Protein AF-A0A7J4FCT1-F1 (afdb_monomer_lite)

Sequence (104 aa):
MIPRTLRGIRVVSFDIDGTLVDPSFVDSFWFDRIPRLLARRTGLSLDRAKARVLEEYDDVGDGDLRWYLPDYWLARLKLNVTARELLRGIRVRVYPEVREVLQD

Secondary structure (DSSP, 8-state):
---GGGTT-------SBTTTB-THHHHIIIIIIHHHHHHHHHT--HHHHHHHHHHHHHHH-TTSGGGG-HHHHHHHTT--S-HHHHHTTPPP-B-TTHHHHHH-

Foldseek 3Di:
DPPPPCPPPDDDDFDPDPTFWDPQLVCCLQQNLLLVLLCVVPVHDSVVSNVVSVVVLVVCDPVHPLSVPPVSSCVVSVSPDDSVVSSPPRDIGGDPCNVVVVVD

Radius of gyration: 17.85 Å; chains: 1; bounding box: 42×29×48 Å

Structure (mmCIF, N/CA/C/O backbone):
data_AF-A0A7J4FCT1-F1
#
_entry.id   AF-A0A7J4FCT1-F1
#
loop_
_atom_site.group_PDB
_atom_site.id
_atom_site.type_symbol
_atom_site.label_atom_id
_atom_site.la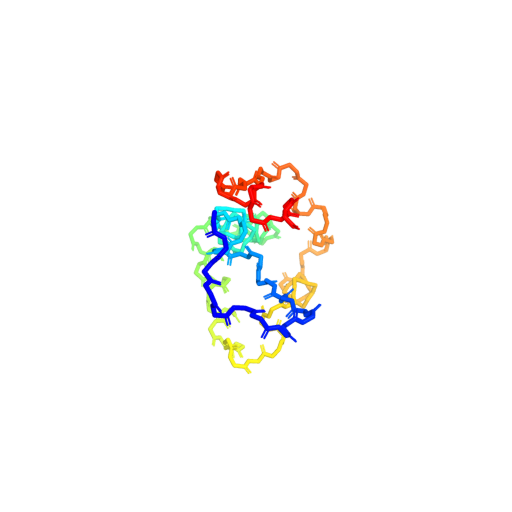bel_alt_id
_atom_site.label_comp_id
_atom_site.label_asym_id
_atom_site.label_entity_id
_atom_site.label_seq_id
_atom_site.pdbx_PDB_ins_code
_atom_site.Cartn_x
_atom_site.Cartn_y
_atom_site.Cartn_z
_atom_site.occupancy
_atom_site.B_iso_or_equiv
_atom_site.auth_seq_id
_atom_site.auth_comp_id
_atom_site.auth_asym_id
_atom_site.auth_atom_id
_atom_site.pdbx_PDB_model_num
ATOM 1 N N . MET A 1 1 ? 24.380 4.462 -23.995 1.00 47.38 1 MET A N 1
ATOM 2 C CA . MET A 1 1 ? 25.047 3.377 -24.763 1.00 47.38 1 MET A CA 1
ATOM 3 C C . MET A 1 1 ? 24.440 2.066 -24.293 1.00 47.38 1 MET A C 1
ATOM 5 O O . MET A 1 1 ? 24.772 1.632 -23.200 1.00 47.38 1 MET A O 1
ATOM 9 N N . ILE A 1 2 ? 23.512 1.482 -25.056 1.00 51.75 2 ILE A N 1
ATOM 10 C CA . ILE A 1 2 ? 22.848 0.233 -24.658 1.00 51.75 2 ILE A CA 1
ATOM 11 C C . ILE A 1 2 ? 23.910 -0.883 -24.595 1.00 51.75 2 ILE A C 1
ATOM 13 O O . ILE A 1 2 ? 24.645 -1.063 -25.576 1.00 51.75 2 ILE A O 1
ATOM 17 N N . PRO A 1 3 ? 24.047 -1.612 -23.473 1.00 53.44 3 PRO A N 1
ATOM 18 C CA . PRO A 1 3 ? 25.000 -2.709 -23.363 1.00 53.44 3 PRO A CA 1
ATOM 19 C C . PRO A 1 3 ? 24.811 -3.719 -24.503 1.00 53.44 3 PRO A C 1
ATOM 21 O O . PRO A 1 3 ? 23.688 -4.020 -24.909 1.00 53.44 3 PRO A O 1
ATOM 24 N N . ARG A 1 4 ? 25.913 -4.284 -25.019 1.00 57.34 4 ARG A N 1
ATOM 25 C CA . ARG A 1 4 ? 25.926 -5.254 -26.141 1.00 57.34 4 ARG A CA 1
ATOM 26 C C . ARG A 1 4 ? 25.034 -6.499 -25.933 1.00 57.34 4 ARG A C 1
ATOM 28 O O . ARG A 1 4 ? 24.851 -7.261 -26.879 1.00 57.34 4 ARG A O 1
ATOM 35 N N . THR A 1 5 ? 24.486 -6.696 -24.739 1.00 64.50 5 THR A N 1
ATOM 36 C CA . THR A 1 5 ? 23.752 -7.869 -24.251 1.00 64.50 5 THR A CA 1
ATOM 37 C C . THR A 1 5 ? 22.256 -7.921 -24.587 1.00 64.50 5 THR A C 1
ATOM 39 O O . THR A 1 5 ? 21.659 -8.967 -24.367 1.00 64.50 5 THR A O 1
ATOM 42 N N . LEU A 1 6 ? 21.638 -6.878 -25.162 1.00 69.31 6 LEU A N 1
ATOM 43 C CA . LEU A 1 6 ? 20.193 -6.886 -25.492 1.00 69.31 6 LEU A CA 1
ATOM 44 C C . LEU A 1 6 ? 19.866 -7.208 -26.967 1.00 69.31 6 LEU A C 1
ATOM 46 O O . LEU A 1 6 ? 18.716 -7.086 -27.393 1.00 69.31 6 LEU A O 1
ATOM 50 N N . ARG A 1 7 ? 20.847 -7.619 -27.786 1.00 75.38 7 ARG A N 1
ATOM 51 C CA . ARG A 1 7 ? 20.585 -7.941 -29.203 1.00 75.38 7 ARG A CA 1
ATOM 52 C C . ARG A 1 7 ? 19.577 -9.090 -29.323 1.00 75.38 7 ARG A C 1
ATOM 54 O O . ARG A 1 7 ? 19.837 -10.191 -28.856 1.00 75.38 7 ARG A O 1
ATOM 61 N N . GLY A 1 8 ? 18.462 -8.833 -30.008 1.00 86.12 8 GLY A N 1
ATOM 62 C CA . GLY A 1 8 ? 17.403 -9.817 -30.267 1.00 86.12 8 GLY A CA 1
ATOM 63 C C . GLY A 1 8 ? 16.262 -9.827 -29.244 1.00 86.12 8 GLY A C 1
ATOM 64 O O . GLY A 1 8 ? 15.279 -10.536 -29.455 1.00 86.12 8 GLY A O 1
ATOM 65 N N . ILE A 1 9 ? 16.342 -9.026 -28.176 1.00 88.50 9 ILE A N 1
ATOM 66 C CA . ILE A 1 9 ? 15.245 -8.867 -27.216 1.00 88.50 9 ILE A CA 1
ATOM 67 C C . ILE A 1 9 ? 14.175 -7.957 -27.821 1.00 88.50 9 ILE A C 1
ATOM 69 O O . ILE A 1 9 ? 14.476 -6.871 -28.308 1.00 88.50 9 ILE A O 1
ATOM 73 N N . ARG A 1 10 ? 12.919 -8.417 -27.803 1.00 91.12 10 ARG A N 1
ATOM 74 C CA . ARG A 1 10 ? 11.765 -7.659 -28.321 1.00 91.12 10 ARG A CA 1
ATOM 75 C C . ARG A 1 10 ? 10.865 -7.080 -27.239 1.00 91.12 10 ARG A C 1
ATOM 77 O O . ARG A 1 10 ? 10.057 -6.213 -27.539 1.00 91.12 10 ARG A O 1
ATOM 84 N N . VAL A 1 11 ? 10.953 -7.608 -26.021 1.00 91.56 11 VAL A N 1
ATOM 85 C CA . VAL A 1 11 ? 10.091 -7.218 -24.907 1.00 91.56 11 VAL A CA 1
ATOM 86 C C . VAL A 1 11 ? 10.941 -7.120 -23.656 1.00 91.56 11 VAL A C 1
ATOM 88 O O . VAL A 1 11 ? 11.680 -8.048 -23.330 1.00 91.56 11 VAL A O 1
ATOM 91 N N . VAL A 1 12 ? 10.791 -6.002 -22.958 1.00 90.88 12 VAL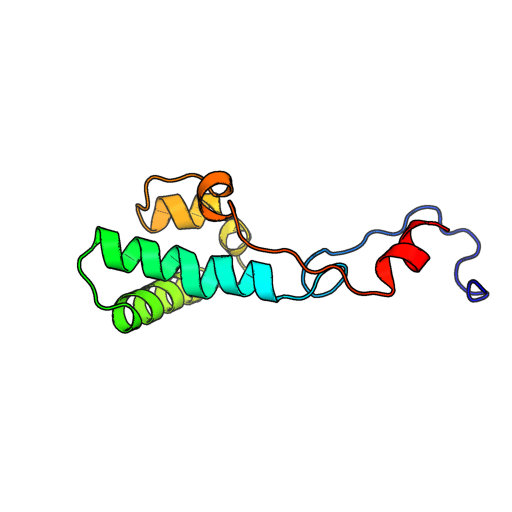 A N 1
ATOM 92 C CA . VAL A 1 12 ? 11.268 -5.803 -21.595 1.00 90.88 12 VAL A CA 1
ATOM 93 C C . VAL A 1 12 ? 10.035 -5.500 -20.752 1.00 90.88 12 VAL A C 1
ATOM 95 O O . VAL A 1 12 ? 9.226 -4.654 -21.127 1.00 90.88 12 VAL A O 1
ATOM 98 N N . SER A 1 13 ? 9.861 -6.231 -19.653 1.00 94.38 13 SER A N 1
ATOM 99 C CA . SER A 1 13 ? 8.786 -6.003 -18.686 1.00 94.38 13 SER A CA 1
ATOM 100 C C . SER A 1 13 ? 9.398 -5.447 -17.412 1.00 94.38 13 SER A C 1
ATOM 102 O O . SER A 1 13 ? 10.394 -5.986 -16.934 1.00 94.38 13 SER A O 1
ATOM 104 N N . PHE A 1 14 ? 8.790 -4.400 -16.866 1.00 94.81 14 PHE A N 1
ATOM 105 C CA . PHE A 1 14 ? 9.218 -3.776 -15.620 1.00 94.81 14 PHE A CA 1
ATOM 106 C C . PHE A 1 14 ? 8.171 -4.015 -14.543 1.00 94.81 14 PHE A C 1
ATOM 108 O O . PHE A 1 14 ? 6.971 -3.901 -14.802 1.00 94.81 14 PHE A O 1
ATOM 115 N N . ASP A 1 15 ? 8.6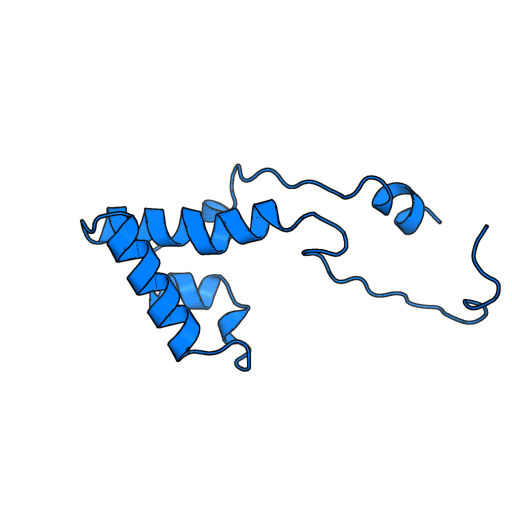43 -4.319 -13.341 1.00 94.94 15 ASP A N 1
ATOM 116 C CA . ASP A 1 15 ? 7.850 -4.089 -12.142 1.00 94.94 15 ASP A CA 1
ATOM 117 C C . ASP A 1 15 ? 7.713 -2.573 -11.890 1.00 94.94 15 ASP A C 1
ATOM 119 O O . ASP A 1 15 ? 8.423 -1.769 -12.496 1.00 94.94 15 ASP A O 1
ATOM 123 N N . ILE A 1 16 ? 6.779 -2.160 -11.037 1.00 93.88 16 ILE A N 1
ATOM 124 C CA . ILE A 1 16 ? 6.504 -0.750 -10.742 1.00 93.88 16 ILE A CA 1
ATOM 125 C C . ILE A 1 16 ? 7.177 -0.340 -9.434 1.00 93.88 16 ILE A C 1
ATOM 127 O O . ILE A 1 16 ? 8.058 0.523 -9.446 1.00 93.88 16 ILE A O 1
ATOM 131 N N . ASP A 1 17 ? 6.741 -0.922 -8.318 1.00 93.00 17 ASP A N 1
ATOM 132 C CA . ASP A 1 17 ? 7.161 -0.513 -6.979 1.00 93.00 17 ASP A CA 1
ATOM 133 C C . ASP A 1 17 ? 8.602 -0.944 -6.697 1.00 93.00 17 ASP A C 1
ATOM 135 O O . ASP A 1 17 ? 8.998 -2.061 -7.011 1.00 93.00 17 ASP A O 1
ATOM 139 N N . GLY A 1 18 ? 9.431 -0.027 -6.200 1.00 93.38 18 GLY A N 1
ATOM 140 C CA . GLY A 1 18 ? 10.861 -0.282 -6.009 1.00 93.38 18 GLY A CA 1
ATOM 141 C C . GLY A 1 18 ? 11.656 -0.464 -7.311 1.00 93.38 18 GLY A C 1
ATOM 142 O O . GLY A 1 18 ? 12.859 -0.708 -7.248 1.00 93.38 18 GLY A O 1
ATOM 143 N N . THR A 1 19 ? 11.018 -0.312 -8.480 1.00 95.81 19 THR A N 1
ATOM 144 C CA . THR A 1 19 ? 11.647 -0.459 -9.804 1.00 95.81 19 THR A CA 1
ATOM 145 C C . THR A 1 19 ? 11.536 0.820 -10.635 1.00 95.81 19 THR A C 1
ATOM 147 O O . THR A 1 19 ? 12.548 1.431 -10.966 1.00 95.81 19 THR A O 1
ATOM 150 N N . LEU A 1 20 ? 10.319 1.260 -10.970 1.00 96.44 20 LEU A N 1
ATOM 151 C CA . LEU A 1 20 ? 10.073 2.513 -11.703 1.00 96.44 20 LEU A CA 1
ATOM 152 C C . LEU A 1 20 ? 9.776 3.684 -10.763 1.00 96.44 20 LEU A C 1
ATOM 154 O O . LEU A 1 20 ? 9.960 4.854 -11.107 1.00 96.44 20 LEU A O 1
ATOM 158 N N . VAL A 1 21 ? 9.276 3.386 -9.573 1.00 96.25 21 VAL A N 1
ATOM 159 C CA . VAL A 1 21 ? 8.907 4.384 -8.576 1.00 96.25 21 VAL A CA 1
ATOM 160 C C . VAL A 1 21 ? 9.437 3.960 -7.219 1.00 96.25 21 VAL A C 1
ATOM 162 O O . VAL A 1 21 ? 9.574 2.769 -6.946 1.00 96.25 21 VAL A O 1
ATOM 165 N N . ASP A 1 22 ? 9.740 4.936 -6.369 1.00 96.06 22 ASP A N 1
ATOM 166 C CA . ASP A 1 22 ? 10.143 4.637 -4.997 1.00 96.06 22 ASP A CA 1
ATOM 167 C C . ASP A 1 22 ? 8.962 4.059 -4.183 1.00 96.06 22 ASP A C 1
ATOM 169 O O . ASP A 1 22 ? 7.798 4.324 -4.517 1.00 96.06 22 ASP A O 1
ATOM 173 N N . PRO A 1 23 ? 9.229 3.292 -3.107 1.00 94.94 23 PRO A N 1
ATOM 174 C CA . PRO A 1 23 ? 8.186 2.552 -2.393 1.00 94.94 23 PRO A CA 1
ATOM 175 C C . PRO A 1 23 ? 7.255 3.437 -1.553 1.00 94.94 23 PRO A C 1
ATOM 177 O O . PRO A 1 23 ? 6.278 2.960 -0.977 1.00 94.94 23 PRO A O 1
ATOM 180 N N . SER A 1 24 ? 7.499 4.753 -1.476 1.00 94.50 24 SER A N 1
ATOM 181 C CA . SER A 1 24 ? 6.794 5.625 -0.528 1.00 94.50 24 SER A CA 1
ATOM 182 C C . SER A 1 24 ? 5.282 5.681 -0.754 1.00 94.50 24 SER A C 1
ATOM 184 O O . SER A 1 24 ? 4.516 5.880 0.195 1.00 94.50 24 SER A O 1
ATOM 186 N N . PHE A 1 25 ? 4.828 5.507 -1.998 1.00 93.19 25 PHE A N 1
ATOM 187 C CA . PHE A 1 25 ? 3.402 5.519 -2.312 1.00 93.19 25 PHE A CA 1
ATOM 188 C C . PHE A 1 25 ? 2.712 4.208 -1.891 1.00 93.19 25 PHE A C 1
ATOM 190 O O . PHE A 1 25 ? 1.595 4.261 -1.367 1.00 93.19 25 PHE A O 1
ATOM 197 N N . VAL A 1 26 ? 3.386 3.064 -2.063 1.00 94.38 26 VAL A N 1
ATOM 198 C CA . VAL A 1 26 ? 2.940 1.736 -1.608 1.00 94.38 26 VAL A CA 1
ATOM 199 C C . VAL A 1 26 ? 2.933 1.683 -0.090 1.00 94.38 26 VAL A C 1
ATOM 201 O O . VAL A 1 26 ? 1.904 1.337 0.493 1.00 94.38 26 VAL A O 1
ATOM 204 N N . ASP A 1 27 ? 3.994 2.162 0.559 1.00 95.19 27 ASP A N 1
ATOM 205 C CA . ASP A 1 27 ? 4.064 2.251 2.018 1.00 95.19 27 ASP A CA 1
ATOM 206 C C . ASP A 1 27 ? 2.929 3.109 2.587 1.00 95.19 27 ASP A C 1
ATOM 208 O O . ASP A 1 27 ? 2.254 2.733 3.551 1.00 95.19 27 ASP A O 1
ATOM 212 N N . SER A 1 28 ? 2.665 4.262 1.959 1.00 96.12 28 SER A N 1
ATOM 213 C CA . SER A 1 28 ? 1.560 5.134 2.358 1.00 96.12 28 SER A CA 1
ATOM 214 C C . SER A 1 28 ? 0.208 4.438 2.220 1.00 96.12 28 SER A C 1
ATOM 216 O O . SER A 1 28 ? -0.653 4.601 3.086 1.00 96.12 28 SER A O 1
ATOM 218 N N . PHE A 1 29 ? -0.003 3.663 1.159 1.00 97.00 29 PHE A N 1
ATOM 219 C CA . PHE A 1 29 ? -1.254 2.948 0.948 1.00 97.00 29 PHE A CA 1
ATOM 220 C C . PHE A 1 29 ? -1.456 1.838 1.993 1.00 97.00 29 PHE A C 1
ATOM 222 O O . PHE A 1 29 ? -2.454 1.864 2.724 1.00 97.00 29 PHE A O 1
ATOM 229 N N . TRP A 1 30 ? -0.495 0.916 2.110 1.00 97.31 30 TRP A N 1
ATOM 230 C CA . TRP A 1 30 ? -0.628 -0.307 2.908 1.00 97.31 30 TRP A CA 1
ATOM 231 C C . TRP A 1 30 ? -0.434 -0.103 4.410 1.00 97.31 30 TRP A C 1
ATOM 233 O O . TRP A 1 30 ? -1.175 -0.699 5.195 1.00 97.31 30 TRP A O 1
ATOM 243 N N . PHE A 1 31 ? 0.513 0.746 4.823 1.00 97.06 31 PHE A N 1
ATOM 244 C CA . PHE A 1 31 ? 0.929 0.872 6.229 1.00 97.06 31 PHE A CA 1
ATOM 245 C C . PHE A 1 31 ? 0.469 2.167 6.910 1.00 97.06 31 PHE A C 1
ATOM 247 O O . PHE A 1 31 ? 0.606 2.311 8.130 1.00 97.06 31 PHE A O 1
ATOM 254 N N . ASP A 1 32 ? -0.119 3.105 6.161 1.00 97.06 32 ASP A N 1
ATOM 255 C CA . ASP A 1 32 ? -0.673 4.342 6.722 1.00 97.06 32 ASP A CA 1
ATOM 256 C C . ASP A 1 32 ? -2.166 4.522 6.419 1.00 97.06 32 ASP A C 1
ATOM 258 O O . ASP A 1 32 ? -2.978 4.576 7.346 1.00 97.06 32 ASP A O 1
ATOM 262 N N . ARG A 1 33 ? -2.575 4.580 5.148 1.00 97.69 33 ARG A N 1
ATOM 263 C CA . ARG A 1 33 ? -3.959 4.918 4.785 1.00 97.69 33 ARG A CA 1
ATOM 264 C C . ARG A 1 33 ? -4.968 3.842 5.157 1.00 97.69 33 ARG A C 1
ATOM 266 O O . ARG A 1 33 ? -6.010 4.196 5.718 1.00 97.69 33 ARG A O 1
ATOM 273 N N . ILE A 1 34 ? -4.670 2.571 4.887 1.00 98.31 34 ILE A N 1
ATOM 274 C CA . ILE A 1 34 ? -5.519 1.447 5.308 1.00 98.31 34 ILE A CA 1
ATOM 275 C C . ILE A 1 34 ? -5.658 1.424 6.846 1.00 98.31 34 ILE A C 1
ATOM 277 O O . ILE A 1 34 ? -6.792 1.537 7.326 1.00 98.31 34 ILE A O 1
ATOM 281 N N . PRO A 1 35 ? -4.567 1.413 7.645 1.00 98.50 35 PRO A N 1
ATOM 282 C CA . PRO A 1 35 ? -4.661 1.478 9.105 1.00 98.50 35 PRO A CA 1
ATOM 283 C C . PRO A 1 35 ? -5.396 2.708 9.644 1.00 98.50 35 PRO A C 1
ATOM 285 O O . PRO A 1 35 ? -6.225 2.579 10.543 1.00 98.50 35 PRO A O 1
ATOM 288 N N . ARG A 1 36 ? -5.161 3.909 9.095 1.00 98.31 36 ARG A N 1
ATOM 289 C CA . ARG A 1 36 ? -5.889 5.124 9.511 1.00 98.31 36 ARG A CA 1
ATOM 290 C C . ARG A 1 36 ? -7.381 5.018 9.241 1.00 98.31 36 ARG A C 1
ATOM 292 O O . ARG A 1 36 ? -8.182 5.506 10.038 1.00 98.31 36 ARG A O 1
ATOM 299 N N . LEU A 1 37 ? -7.768 4.431 8.111 1.00 98.06 37 LEU A N 1
ATOM 300 C CA . LEU A 1 37 ? -9.175 4.239 7.792 1.00 98.06 37 LEU A CA 1
ATOM 301 C C . LEU A 1 37 ? -9.816 3.215 8.731 1.00 98.06 37 LEU A C 1
ATOM 303 O O . LEU A 1 37 ? -10.898 3.487 9.252 1.00 98.06 37 LEU A O 1
ATOM 307 N N . LEU A 1 38 ? -9.122 2.112 9.023 1.00 98.62 38 LEU A N 1
ATOM 308 C CA . LEU A 1 38 ? -9.572 1.128 10.004 1.00 98.62 38 LEU A CA 1
ATOM 309 C C . LEU A 1 38 ? -9.735 1.753 11.397 1.00 98.62 38 LEU A C 1
ATOM 311 O O . LEU A 1 38 ? -10.786 1.578 12.014 1.00 98.62 38 LEU A O 1
ATOM 315 N N . ALA A 1 39 ? -8.751 2.529 11.864 1.00 98.62 39 ALA A N 1
ATOM 316 C CA . ALA A 1 39 ? -8.798 3.243 13.143 1.00 98.62 39 ALA A CA 1
ATOM 317 C C . ALA A 1 39 ? -10.052 4.122 13.251 1.00 98.62 39 ALA A C 1
ATOM 319 O O . ALA A 1 39 ? -10.834 3.990 14.190 1.00 98.62 39 ALA A O 1
ATOM 320 N N . ARG A 1 40 ? -10.309 4.957 12.232 1.00 97.94 40 ARG A N 1
ATOM 321 C CA . ARG A 1 40 ? -11.508 5.810 12.179 1.00 97.94 40 ARG A CA 1
ATOM 322 C C . ARG A 1 40 ? -12.805 5.007 12.188 1.00 97.94 40 ARG A C 1
ATOM 324 O O . ARG A 1 40 ? -13.768 5.423 12.820 1.00 97.94 40 ARG A O 1
ATOM 331 N N . ARG A 1 41 ? -12.852 3.877 11.477 1.00 97.00 41 ARG A N 1
ATOM 332 C CA . ARG A 1 41 ? -14.072 3.070 11.338 1.00 97.00 41 ARG A CA 1
ATOM 333 C C . ARG A 1 41 ? -14.430 2.304 12.609 1.00 97.00 41 ARG A C 1
ATOM 335 O O . ARG A 1 41 ? -15.611 2.066 12.849 1.00 97.00 41 ARG A O 1
ATOM 342 N N . THR A 1 42 ? -13.420 1.911 13.380 1.00 97.12 42 THR A N 1
ATOM 343 C CA . THR A 1 42 ? -13.550 1.035 14.555 1.00 97.12 42 THR A CA 1
ATOM 344 C C . THR A 1 42 ? -13.423 1.775 15.887 1.00 97.12 42 THR A C 1
ATOM 346 O O . THR A 1 42 ? -13.739 1.202 16.924 1.00 97.12 42 THR A O 1
ATOM 349 N N . GLY A 1 43 ? -12.964 3.031 15.879 1.00 97.75 43 GLY A N 1
ATOM 350 C CA . GLY A 1 43 ? -12.655 3.782 17.098 1.00 97.75 43 GLY A CA 1
ATOM 351 C C . GLY A 1 43 ? -11.348 3.353 17.777 1.00 97.75 43 GLY A C 1
ATOM 352 O O . GLY A 1 43 ? -11.087 3.765 18.904 1.00 97.75 43 GLY A O 1
ATOM 353 N N . LEU A 1 44 ? -10.524 2.529 17.119 1.00 97.56 44 LEU A N 1
ATOM 354 C CA . LEU A 1 44 ? -9.213 2.128 17.630 1.00 97.56 44 LEU A CA 1
ATOM 355 C C . LEU A 1 44 ? -8.204 3.282 17.570 1.00 97.56 44 LEU A C 1
ATOM 357 O O . LEU A 1 44 ? -8.281 4.162 16.710 1.00 97.56 44 LEU A O 1
ATOM 361 N N . SER A 1 45 ? -7.188 3.228 18.438 1.00 98.56 45 SER A N 1
ATOM 362 C CA . SER A 1 45 ? -5.987 4.043 18.243 1.00 98.56 45 SER A CA 1
ATOM 363 C C . SER A 1 45 ? -5.270 3.629 16.955 1.00 98.56 45 SER A C 1
ATOM 365 O O . SER A 1 45 ? -5.377 2.483 16.507 1.00 98.56 45 SER A O 1
ATOM 367 N N . LEU A 1 46 ? -4.510 4.555 16.364 1.00 98.44 46 LEU A N 1
ATOM 368 C CA . LEU A 1 46 ? -3.772 4.270 15.134 1.00 98.44 46 LEU A CA 1
ATOM 369 C C . LEU A 1 46 ? -2.807 3.090 15.305 1.00 98.44 46 LEU A C 1
ATOM 371 O O . LEU A 1 46 ? -2.735 2.245 14.421 1.00 98.44 46 LEU A O 1
ATOM 375 N N . ASP A 1 47 ? -2.125 2.991 16.445 1.00 98.44 47 ASP A N 1
ATOM 376 C CA . ASP A 1 47 ? -1.176 1.903 16.703 1.00 98.44 47 ASP A CA 1
ATOM 377 C C . ASP A 1 47 ? -1.875 0.543 16.786 1.00 98.44 47 ASP A C 1
ATOM 379 O O . ASP A 1 47 ? -1.396 -0.439 16.223 1.00 98.44 47 ASP A O 1
ATOM 383 N N . ARG A 1 48 ? -3.059 0.485 17.415 1.00 98.62 48 ARG A N 1
ATOM 384 C CA . ARG A 1 48 ? -3.860 -0.748 17.477 1.00 98.62 48 ARG A CA 1
ATOM 385 C C . ARG A 1 48 ? -4.414 -1.124 16.108 1.00 98.62 48 ARG A C 1
ATOM 387 O O . ARG A 1 48 ? -4.440 -2.304 15.777 1.00 98.62 48 ARG A O 1
ATOM 394 N N . ALA A 1 49 ? -4.812 -0.144 15.299 1.00 98.69 49 ALA A N 1
ATOM 395 C CA . ALA A 1 49 ? -5.237 -0.398 13.928 1.00 98.69 49 ALA A CA 1
ATOM 396 C C . ALA A 1 49 ? -4.078 -0.879 13.043 1.00 98.69 49 ALA A C 1
ATOM 398 O O . ALA A 1 49 ? -4.273 -1.801 12.261 1.00 98.69 49 ALA A O 1
ATOM 399 N N . LYS A 1 50 ? -2.872 -0.313 13.188 1.00 98.62 50 LYS A N 1
ATOM 400 C CA . LYS A 1 50 ? -1.667 -0.785 12.488 1.00 98.62 50 LYS A CA 1
ATOM 401 C C . LYS A 1 50 ? -1.335 -2.224 12.857 1.00 98.62 50 LYS A C 1
ATOM 403 O O . LYS A 1 50 ? -1.186 -3.038 11.957 1.00 98.62 50 LYS A O 1
ATOM 408 N N . ALA A 1 51 ? -1.291 -2.540 14.152 1.00 98.56 51 ALA A N 1
ATOM 409 C CA . ALA A 1 51 ? -1.055 -3.904 14.618 1.00 98.56 51 ALA A CA 1
ATOM 410 C C . ALA A 1 51 ? -2.095 -4.877 14.045 1.00 98.56 51 ALA A C 1
ATOM 412 O O . ALA A 1 51 ? -1.730 -5.907 13.496 1.00 98.56 51 ALA A O 1
ATOM 413 N N . ARG A 1 52 ? -3.383 -4.502 14.074 1.00 98.50 52 ARG A N 1
ATOM 414 C CA . ARG A 1 52 ? -4.448 -5.339 13.517 1.00 98.50 52 ARG A CA 1
ATOM 415 C C . ARG A 1 52 ? -4.306 -5.559 12.012 1.00 98.50 52 ARG A C 1
ATOM 417 O O . ARG A 1 52 ? -4.534 -6.661 11.542 1.00 98.50 52 ARG A O 1
ATOM 424 N N . VAL A 1 53 ? -3.976 -4.516 11.254 1.00 98.62 53 VAL A N 1
ATOM 425 C CA . VAL A 1 53 ? -3.783 -4.634 9.803 1.00 98.62 53 VAL A CA 1
ATOM 426 C C . VAL A 1 53 ? -2.583 -5.524 9.483 1.00 98.62 53 VAL A C 1
ATOM 428 O O . VAL A 1 53 ? -2.697 -6.358 8.597 1.00 98.62 53 VAL A O 1
ATOM 431 N N . LEU A 1 54 ? -1.478 -5.392 10.221 1.00 98.31 54 LEU A N 1
ATOM 432 C CA . LEU A 1 54 ? -0.300 -6.246 10.045 1.00 98.31 54 LEU A CA 1
ATOM 433 C C . LEU A 1 54 ? -0.596 -7.713 10.382 1.00 98.31 54 LEU A C 1
ATOM 435 O O . LEU A 1 54 ? -0.226 -8.579 9.605 1.00 98.31 54 LEU A O 1
ATOM 439 N N . GLU A 1 55 ? -1.333 -7.993 11.463 1.00 98.50 55 GLU A N 1
ATOM 440 C CA . GLU A 1 55 ? -1.801 -9.357 11.769 1.00 98.50 55 GLU A CA 1
ATOM 441 C C . GLU A 1 55 ? -2.649 -9.943 10.630 1.00 98.50 55 GLU A C 1
ATOM 443 O O . GLU A 1 55 ? -2.520 -11.115 10.292 1.00 98.50 55 GLU A O 1
ATOM 448 N N . GLU A 1 56 ? -3.542 -9.136 10.049 1.00 98.38 56 GLU A N 1
ATOM 449 C CA . GLU A 1 56 ? -4.397 -9.566 8.939 1.00 98.38 56 GLU A CA 1
ATOM 450 C C . GLU A 1 56 ? -3.599 -9.810 7.666 1.00 98.38 56 GLU A C 1
ATOM 452 O O . GLU A 1 56 ? -3.929 -10.746 6.943 1.00 98.38 56 GLU A O 1
ATOM 457 N N . TYR A 1 57 ? -2.583 -8.979 7.408 1.00 98.31 57 TYR A N 1
ATOM 458 C CA . TYR A 1 57 ? -1.590 -9.219 6.373 1.00 98.31 57 TYR A CA 1
ATOM 459 C C . TYR A 1 57 ? -0.961 -10.583 6.641 1.00 98.31 57 TYR A C 1
ATOM 461 O O . TYR A 1 57 ? -1.310 -11.522 5.930 1.00 98.31 57 TYR A O 1
ATOM 469 N N . ASP A 1 58 ? -0.183 -10.740 7.712 1.00 98.12 58 ASP A N 1
ATOM 470 C CA . ASP A 1 58 ? 0.561 -11.964 8.043 1.00 98.12 58 ASP A CA 1
ATOM 471 C C . ASP A 1 58 ? -0.278 -13.259 7.971 1.00 98.12 58 ASP A C 1
ATOM 473 O O . ASP A 1 58 ? 0.220 -14.276 7.493 1.00 98.12 58 ASP A O 1
ATOM 477 N N . ASP A 1 59 ? -1.556 -13.227 8.375 1.00 98.31 59 ASP A N 1
ATOM 478 C CA . ASP A 1 59 ? -2.492 -14.363 8.266 1.00 98.31 59 ASP A CA 1
ATOM 479 C C . ASP A 1 59 ? -2.712 -14.849 6.822 1.00 98.31 59 ASP A C 1
ATOM 481 O O . ASP A 1 59 ? -2.852 -16.046 6.573 1.00 98.31 59 ASP A O 1
ATOM 485 N N . VAL A 1 60 ? -2.757 -13.933 5.853 1.00 98.12 60 VAL A N 1
ATOM 486 C CA . VAL A 1 60 ? -2.947 -14.272 4.434 1.00 98.12 60 VAL A CA 1
ATOM 487 C C . VAL A 1 60 ? -1.634 -14.706 3.785 1.00 98.12 60 VAL A C 1
ATOM 489 O O . VAL A 1 60 ? -1.649 -15.616 2.960 1.00 98.12 60 VAL A O 1
ATOM 492 N N . GLY A 1 61 ? -0.518 -14.093 4.177 1.00 97.81 61 GLY A N 1
ATOM 493 C CA . GLY A 1 61 ? 0.820 -14.378 3.649 1.00 97.81 61 GLY A CA 1
ATOM 494 C C . GLY A 1 61 ? 1.069 -13.858 2.225 1.00 97.81 61 GLY A C 1
ATOM 495 O O . GLY A 1 61 ? 0.189 -13.874 1.365 1.00 97.81 61 GLY A O 1
ATOM 496 N N . ASP A 1 62 ? 2.298 -13.425 1.951 1.00 95.88 62 ASP A N 1
ATOM 497 C CA . ASP A 1 62 ? 2.742 -12.941 0.634 1.00 95.88 62 ASP A CA 1
ATOM 498 C C . ASP A 1 62 ? 2.783 -14.042 -0.444 1.00 95.88 62 ASP A C 1
ATOM 500 O O . ASP A 1 62 ? 2.776 -13.757 -1.639 1.00 95.88 62 ASP A O 1
ATOM 504 N N . GLY A 1 63 ? 2.740 -15.314 -0.041 1.00 97.62 63 GLY A N 1
ATOM 505 C CA . GLY A 1 63 ? 2.554 -16.450 -0.945 1.00 97.62 63 GLY A CA 1
ATOM 506 C C . GLY A 1 63 ? 1.148 -16.568 -1.555 1.00 97.62 63 GLY A C 1
ATOM 507 O O . GLY A 1 63 ? 0.959 -17.353 -2.486 1.00 97.62 63 GLY A O 1
ATOM 508 N N . ASP A 1 64 ? 0.155 -15.822 -1.060 1.00 98.19 64 ASP A N 1
ATOM 509 C CA . ASP A 1 64 ? -1.215 -15.837 -1.578 1.00 98.19 64 ASP A CA 1
ATOM 510 C C . ASP A 1 64 ? -1.467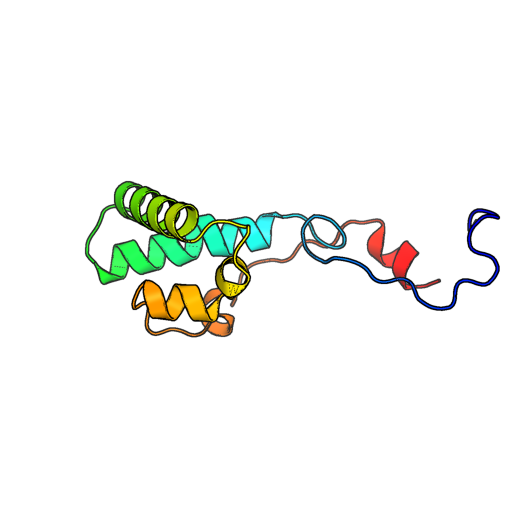 -14.653 -2.524 1.00 98.19 64 ASP A C 1
ATOM 512 O O . ASP A 1 64 ? -1.242 -13.496 -2.179 1.00 98.19 64 ASP A O 1
ATOM 516 N N . LEU A 1 65 ? -2.025 -14.915 -3.712 1.00 97.31 65 LEU A N 1
ATOM 517 C CA . LEU A 1 65 ? -2.336 -13.869 -4.698 1.00 97.31 65 LEU A CA 1
ATOM 518 C C . LEU A 1 65 ? -3.227 -12.752 -4.138 1.00 97.31 65 LEU A C 1
ATOM 520 O O . LEU A 1 65 ? -3.120 -11.606 -4.571 1.00 97.31 65 LEU A O 1
ATOM 524 N N . ARG A 1 66 ? -4.099 -13.066 -3.174 1.00 97.88 66 ARG A N 1
ATOM 525 C CA . ARG A 1 66 ? -4.988 -12.095 -2.523 1.00 97.88 66 ARG A CA 1
ATOM 526 C C . ARG A 1 66 ? -4.216 -11.028 -1.755 1.00 97.88 66 ARG A C 1
ATOM 528 O O . ARG A 1 66 ? -4.725 -9.917 -1.626 1.00 97.88 66 ARG A O 1
ATOM 535 N N . TRP A 1 67 ? -2.996 -11.328 -1.305 1.00 97.56 67 TRP A N 1
ATOM 536 C CA . TRP A 1 67 ? -2.120 -10.368 -0.637 1.00 97.56 67 TRP A CA 1
ATOM 537 C C . TRP A 1 67 ? -1.874 -9.123 -1.491 1.00 97.56 67 TRP A C 1
ATOM 539 O O . TRP A 1 67 ? -1.889 -8.002 -0.987 1.00 97.56 67 TRP A O 1
ATOM 549 N N . TYR A 1 68 ? -1.748 -9.308 -2.804 1.00 94.88 68 TYR A N 1
ATOM 550 C CA . TYR A 1 68 ? -1.459 -8.242 -3.759 1.00 94.88 68 TYR A CA 1
ATOM 551 C C . TYR A 1 68 ? -2.709 -7.517 -4.273 1.00 94.88 68 TYR A C 1
ATOM 553 O O . TYR A 1 68 ? -2.594 -6.662 -5.149 1.00 94.88 68 TYR A O 1
ATOM 561 N N . LEU A 1 69 ? -3.907 -7.842 -3.767 1.00 96.44 69 LEU A N 1
ATOM 562 C CA . LEU A 1 69 ? -5.169 -7.271 -4.239 1.00 96.44 69 LEU A CA 1
ATOM 563 C C . LEU A 1 69 ? -5.697 -6.213 -3.255 1.00 96.44 69 LEU A C 1
ATOM 565 O O . LEU A 1 69 ? -6.293 -6.568 -2.237 1.00 96.44 69 LEU A O 1
ATOM 569 N N . PRO A 1 70 ? -5.578 -4.905 -3.559 1.00 96.81 70 PRO A N 1
ATOM 570 C CA . PRO A 1 70 ? -6.155 -3.845 -2.734 1.00 96.81 70 PRO A CA 1
ATOM 571 C C . PRO A 1 70 ? -7.623 -4.074 -2.369 1.00 96.81 70 PRO A C 1
ATOM 573 O O . PRO A 1 70 ? -7.999 -3.956 -1.205 1.00 96.81 70 PRO A O 1
ATOM 576 N N . ASP A 1 71 ? -8.453 -4.461 -3.338 1.00 97.25 71 ASP A N 1
ATOM 577 C CA . ASP A 1 71 ? -9.891 -4.636 -3.118 1.00 97.25 71 ASP A CA 1
ATOM 578 C C . ASP A 1 71 ? -10.209 -5.800 -2.165 1.00 97.25 71 ASP A C 1
ATOM 580 O O . ASP A 1 71 ? -11.183 -5.726 -1.412 1.00 97.25 71 ASP A O 1
ATOM 584 N N . TYR A 1 72 ? -9.361 -6.836 -2.122 1.00 98.25 72 TYR A N 1
ATOM 585 C CA . TYR A 1 72 ? -9.492 -7.916 -1.144 1.00 98.25 72 TYR A CA 1
ATOM 586 C C . TYR A 1 72 ? -9.342 -7.380 0.283 1.00 98.25 72 TYR A C 1
ATOM 588 O O . TYR A 1 72 ? -10.188 -7.655 1.135 1.00 98.25 72 TYR A O 1
ATOM 596 N N . TRP A 1 73 ? -8.326 -6.552 0.535 1.00 98.25 73 TRP A N 1
ATOM 597 C CA . TRP A 1 73 ? -8.091 -5.971 1.856 1.00 98.25 73 TRP A CA 1
ATOM 598 C C . TRP A 1 73 ? -9.179 -4.987 2.272 1.00 98.25 73 TRP A C 1
ATOM 600 O O . TRP A 1 73 ? -9.638 -5.022 3.413 1.00 98.25 73 TRP A O 1
ATOM 610 N N . LEU A 1 74 ? -9.649 -4.146 1.348 1.00 98.00 74 LEU A N 1
ATOM 611 C CA . LEU A 1 74 ? -10.736 -3.203 1.626 1.00 98.00 74 LEU A CA 1
ATOM 612 C C . LEU A 1 74 ? -12.039 -3.928 1.993 1.00 98.00 74 LEU A C 1
ATOM 614 O O . LEU A 1 74 ? -12.750 -3.482 2.900 1.00 98.00 74 LEU A O 1
ATOM 618 N N . ALA A 1 75 ? -12.325 -5.062 1.345 1.00 98.00 75 ALA A N 1
ATOM 619 C CA . ALA A 1 75 ? -13.459 -5.918 1.678 1.00 98.00 75 ALA A CA 1
ATOM 620 C C . ALA A 1 75 ? -13.257 -6.653 3.014 1.00 98.00 75 ALA A C 1
ATOM 622 O O . ALA A 1 75 ? -14.122 -6.586 3.891 1.00 98.00 75 ALA A O 1
ATOM 623 N N . ARG A 1 76 ? -12.100 -7.302 3.204 1.00 97.94 76 ARG A N 1
ATOM 624 C CA . ARG A 1 76 ? -11.759 -8.070 4.413 1.00 97.94 76 ARG A CA 1
ATOM 625 C C . ARG A 1 76 ? -11.798 -7.207 5.675 1.00 97.94 76 ARG A C 1
ATOM 627 O O . ARG A 1 76 ? -12.369 -7.613 6.684 1.00 97.94 76 ARG A O 1
ATOM 634 N N . LEU A 1 77 ? -11.281 -5.982 5.588 1.00 98.00 77 LEU A N 1
ATOM 635 C CA . LEU A 1 77 ? -11.258 -5.001 6.677 1.00 98.00 77 LEU A CA 1
ATOM 636 C C . LEU A 1 77 ? -12.543 -4.153 6.770 1.00 98.00 77 LEU A C 1
ATOM 638 O O . LEU A 1 77 ? -12.639 -3.282 7.635 1.00 98.00 77 LEU A O 1
ATOM 642 N N . LYS A 1 78 ? -13.542 -4.396 5.907 1.00 97.44 78 LYS A N 1
ATOM 643 C CA . LYS A 1 78 ? -14.851 -3.709 5.889 1.00 97.44 78 LYS A CA 1
ATOM 644 C C . LYS A 1 78 ? -14.739 -2.179 5.798 1.00 97.44 78 LYS A C 1
ATOM 646 O O . LYS A 1 78 ? -15.454 -1.442 6.485 1.00 97.44 78 LYS A O 1
ATOM 651 N N . LEU A 1 79 ? -13.829 -1.691 4.952 1.00 96.81 79 LEU A N 1
ATOM 652 C CA . LEU A 1 79 ? -13.485 -0.268 4.861 1.00 96.81 79 LEU A CA 1
ATOM 653 C C . LEU A 1 79 ? -14.394 0.544 3.926 1.00 96.81 79 LEU A C 1
ATOM 655 O O . LEU A 1 79 ? -14.311 1.768 3.945 1.00 96.81 79 LEU A O 1
ATOM 659 N N . ASN A 1 80 ? -15.301 -0.104 3.184 1.00 94.88 80 ASN A N 1
ATOM 660 C CA . ASN A 1 80 ? -16.356 0.517 2.363 1.00 94.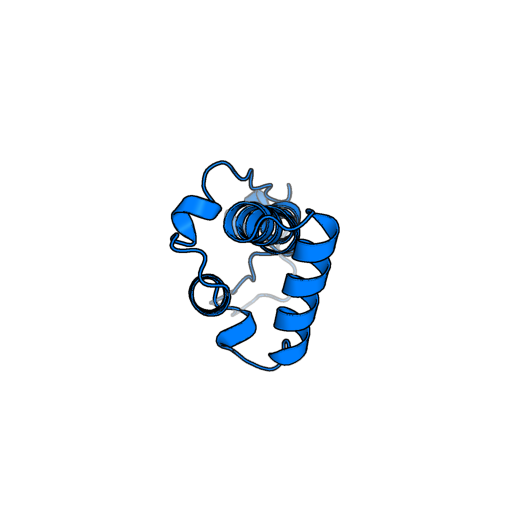88 80 ASN A CA 1
ATOM 661 C C . ASN A 1 80 ? -15.873 1.688 1.476 1.00 94.88 80 ASN A C 1
ATOM 663 O O . ASN A 1 80 ? -16.566 2.695 1.342 1.00 94.88 80 ASN A O 1
ATOM 667 N N . VAL A 1 81 ? -14.685 1.556 0.887 1.00 96.88 81 VAL A N 1
ATOM 668 C CA . VAL A 1 81 ? -14.100 2.489 -0.088 1.00 96.88 81 VAL A CA 1
ATOM 669 C C . VAL A 1 81 ? -13.450 1.692 -1.211 1.00 96.88 81 VAL A C 1
ATOM 671 O O . VAL A 1 81 ? -13.159 0.509 -1.043 1.00 96.88 81 VAL A O 1
ATOM 674 N N . THR A 1 82 ? -13.183 2.341 -2.338 1.00 97.12 82 THR A N 1
ATOM 675 C CA . THR A 1 82 ? -12.392 1.767 -3.432 1.00 97.12 82 THR A CA 1
ATOM 676 C C . THR A 1 82 ? -10.902 2.065 -3.265 1.00 97.12 82 THR A C 1
ATOM 678 O O . THR A 1 82 ? -10.513 3.090 -2.691 1.00 97.12 82 THR A O 1
ATOM 681 N N . ALA A 1 83 ? -10.041 1.224 -3.847 1.00 95.69 83 ALA A N 1
ATOM 682 C CA . ALA A 1 83 ? -8.599 1.477 -3.861 1.00 95.69 83 ALA A CA 1
ATOM 683 C C . ALA A 1 83 ? -8.258 2.830 -4.509 1.00 95.69 83 ALA A C 1
ATOM 685 O O . ALA A 1 83 ? -7.421 3.574 -4.002 1.00 95.69 83 ALA A O 1
ATOM 686 N N . ARG A 1 84 ? -8.972 3.209 -5.579 1.00 95.44 84 ARG A N 1
ATOM 687 C CA . ARG A 1 84 ? -8.806 4.504 -6.261 1.00 95.44 84 ARG A CA 1
ATOM 688 C C . ARG A 1 84 ? -9.066 5.694 -5.337 1.00 95.44 84 ARG A C 1
ATOM 690 O O . ARG A 1 84 ? -8.343 6.687 -5.406 1.00 95.44 84 ARG A O 1
ATOM 697 N N . GLU A 1 85 ? -10.100 5.632 -4.504 1.00 96.31 85 GLU A N 1
ATOM 698 C CA . GLU A 1 85 ? -10.392 6.701 -3.542 1.00 96.31 85 GLU A CA 1
ATOM 699 C C . GLU A 1 85 ? -9.295 6.814 -2.492 1.00 96.31 85 GLU A C 1
ATOM 701 O O . GLU A 1 85 ? -8.869 7.923 -2.168 1.00 96.31 85 GLU A O 1
ATOM 706 N N . LEU A 1 86 ? -8.792 5.678 -2.007 1.00 94.81 86 LEU A N 1
ATOM 707 C CA . LEU A 1 86 ? -7.751 5.662 -0.991 1.00 94.81 86 LEU A CA 1
ATOM 708 C C . LEU A 1 86 ? -6.386 6.099 -1.548 1.00 94.81 86 LEU A C 1
ATOM 710 O O . LEU A 1 86 ? -5.645 6.785 -0.846 1.00 94.81 86 LEU A O 1
ATOM 714 N N . LEU A 1 87 ? -6.094 5.807 -2.820 1.00 93.94 87 LEU A N 1
ATOM 715 C CA . LEU A 1 87 ? -4.901 6.272 -3.542 1.00 93.94 87 LEU A CA 1
ATOM 716 C C . LEU A 1 87 ? -4.928 7.775 -3.862 1.00 93.94 87 LEU A C 1
ATOM 718 O O . LEU A 1 87 ? -3.882 8.381 -4.103 1.00 93.94 87 LEU A O 1
ATOM 722 N N . ARG A 1 88 ? -6.107 8.412 -3.862 1.00 94.94 88 ARG A N 1
ATOM 723 C CA . ARG A 1 88 ? -6.248 9.821 -4.251 1.00 94.94 88 ARG A CA 1
ATOM 724 C C . ARG A 1 88 ? -5.378 10.729 -3.373 1.00 94.94 88 ARG A C 1
ATOM 726 O O . ARG A 1 88 ? -5.489 10.747 -2.144 1.00 94.94 88 ARG A O 1
ATOM 733 N N . GLY A 1 89 ? -4.532 11.524 -4.026 1.00 91.69 89 GLY A N 1
ATOM 734 C CA . GLY A 1 89 ? -3.646 12.486 -3.371 1.00 91.69 89 GLY A CA 1
ATOM 735 C C . GLY A 1 89 ? -2.384 11.884 -2.746 1.00 91.69 89 GLY A C 1
ATOM 736 O O . GLY A 1 89 ? -1.654 12.618 -2.087 1.00 91.69 89 GLY A O 1
ATOM 737 N N . ILE A 1 90 ? -2.106 10.586 -2.926 1.00 93.12 90 ILE A N 1
ATOM 738 C CA . ILE A 1 90 ? -0.763 10.052 -2.667 1.00 93.12 90 ILE A CA 1
ATOM 739 C C . ILE A 1 90 ? 0.161 10.531 -3.790 1.00 93.12 90 ILE A C 1
ATOM 741 O O . ILE A 1 90 ? -0.177 10.445 -4.972 1.00 93.12 90 ILE A O 1
ATOM 745 N N . ARG A 1 91 ? 1.327 11.064 -3.419 1.00 93.62 91 ARG A N 1
ATOM 746 C CA . ARG A 1 91 ? 2.349 11.478 -4.381 1.00 93.62 91 ARG A CA 1
ATOM 747 C C . ARG A 1 91 ? 3.166 10.263 -4.802 1.00 93.62 91 ARG A C 1
ATOM 749 O O . ARG A 1 91 ? 3.739 9.598 -3.951 1.00 93.62 91 ARG A O 1
ATOM 756 N N . VAL A 1 92 ? 3.264 10.042 -6.107 1.00 95.44 92 VAL A N 1
ATOM 757 C CA . VAL A 1 92 ? 4.163 9.049 -6.702 1.00 95.44 92 VAL A CA 1
ATOM 758 C C . VAL A 1 92 ? 5.468 9.738 -7.088 1.00 95.44 92 VAL A C 1
ATOM 760 O O . VAL A 1 92 ? 5.456 10.867 -7.591 1.00 95.44 92 VAL A O 1
ATOM 763 N N . ARG A 1 93 ? 6.593 9.079 -6.823 1.00 96.25 93 ARG A N 1
ATOM 764 C CA . ARG A 1 93 ? 7.934 9.573 -7.134 1.00 96.25 93 ARG A CA 1
ATOM 765 C C . ARG A 1 93 ? 8.615 8.581 -8.062 1.00 96.25 93 ARG A C 1
ATOM 767 O O . ARG A 1 93 ? 8.898 7.456 -7.675 1.00 96.25 93 ARG A O 1
ATOM 774 N N . VAL A 1 94 ? 8.822 9.014 -9.296 1.00 96.81 94 VAL A N 1
ATOM 775 C CA . VAL A 1 94 ? 9.510 8.241 -10.332 1.00 96.81 94 VAL A CA 1
ATOM 776 C C . VAL A 1 94 ? 11.016 8.390 -10.124 1.00 96.81 94 VAL A C 1
ATOM 778 O O . VAL A 1 94 ? 11.474 9.509 -9.869 1.00 96.81 94 VAL A O 1
ATOM 781 N N . TYR A 1 95 ? 11.772 7.295 -10.223 1.00 96.44 95 TYR A N 1
ATOM 782 C CA . TYR A 1 95 ? 13.235 7.367 -10.155 1.00 96.44 95 TYR A CA 1
ATOM 783 C C . TYR A 1 95 ? 13.795 8.226 -11.306 1.00 96.44 95 TYR A C 1
ATOM 785 O O . TYR A 1 95 ? 13.251 8.173 -12.415 1.00 96.44 95 TYR A O 1
ATOM 793 N N . PRO A 1 96 ? 14.857 9.027 -11.083 1.00 95.88 96 PRO A N 1
ATOM 794 C CA . PRO A 1 96 ? 15.396 9.937 -12.100 1.00 95.88 96 PRO A CA 1
ATOM 795 C C . PRO A 1 96 ? 15.726 9.265 -13.442 1.00 95.88 96 PRO A C 1
ATOM 797 O O . PRO A 1 96 ? 15.495 9.848 -14.501 1.00 95.88 96 PRO A O 1
ATOM 800 N N . GLU A 1 97 ? 16.219 8.030 -13.396 1.00 94.31 97 GLU A N 1
ATOM 801 C CA . GLU A 1 97 ? 16.731 7.259 -14.532 1.00 94.31 97 GLU A CA 1
ATOM 802 C C . GLU A 1 97 ? 15.612 6.673 -15.405 1.00 94.31 97 GLU A C 1
ATOM 804 O O . GLU A 1 97 ? 15.821 6.374 -16.578 1.00 94.31 97 GLU A O 1
ATOM 809 N N . VAL A 1 98 ? 14.396 6.536 -14.870 1.00 95.44 98 VAL A N 1
ATOM 810 C CA . VAL A 1 98 ? 13.276 5.862 -15.555 1.00 95.44 98 VAL A CA 1
ATOM 811 C C . VAL A 1 98 ? 12.914 6.545 -16.863 1.00 95.44 98 VAL A C 1
ATOM 813 O O . VAL A 1 98 ? 12.533 5.886 -17.827 1.00 95.44 98 VAL A O 1
ATOM 816 N N . ARG A 1 99 ? 13.054 7.871 -16.923 1.00 91.69 99 ARG A N 1
ATOM 817 C CA . ARG A 1 99 ? 12.769 8.609 -18.152 1.00 91.69 99 ARG A CA 1
ATOM 818 C C . ARG A 1 99 ? 13.749 8.263 -19.267 1.00 91.69 99 ARG A C 1
ATOM 820 O O . ARG A 1 99 ? 13.310 8.153 -20.402 1.00 91.69 99 ARG A O 1
ATOM 827 N N . GLU A 1 100 ? 15.029 8.103 -18.950 1.00 91.94 100 GLU A N 1
ATOM 828 C CA . GLU A 1 100 ? 16.043 7.693 -19.926 1.00 91.94 100 GLU A CA 1
ATOM 829 C C . GLU A 1 100 ? 15.787 6.250 -20.373 1.00 91.94 100 GLU A C 1
ATOM 831 O O . GLU A 1 100 ? 15.714 5.980 -21.565 1.00 91.94 100 GLU A O 1
ATOM 836 N N . VAL A 1 101 ? 15.528 5.349 -19.421 1.00 90.38 101 VAL A N 1
ATOM 837 C CA . VAL A 1 101 ? 15.318 3.916 -19.687 1.00 90.38 101 VAL A CA 1
ATOM 838 C C . VAL A 1 101 ? 14.083 3.630 -20.552 1.00 90.38 101 VAL A C 1
ATOM 840 O O . VAL A 1 101 ? 14.105 2.686 -21.334 1.00 90.38 101 VAL A O 1
ATOM 843 N N . LEU A 1 102 ? 13.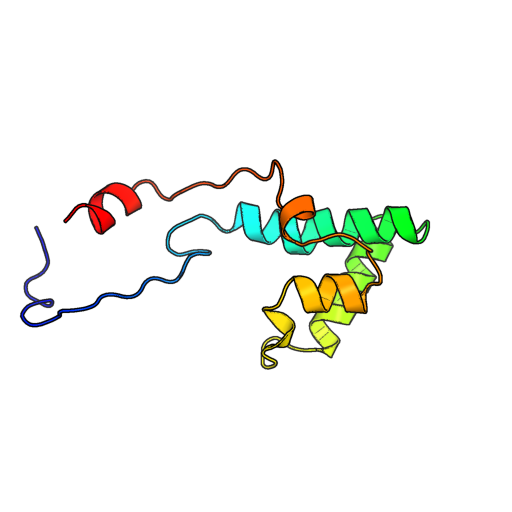000 4.403 -20.412 1.00 90.56 102 LEU A N 1
ATOM 844 C CA . LEU A 1 102 ? 11.741 4.165 -21.137 1.00 90.56 102 LEU A CA 1
ATOM 845 C C . LEU A 1 102 ? 11.609 4.941 -22.461 1.00 90.56 102 LEU A C 1
ATOM 847 O O . LEU A 1 102 ? 10.602 4.770 -23.149 1.00 90.56 102 LEU A O 1
ATOM 851 N N . GLN A 1 103 ? 12.544 5.839 -22.784 1.00 82.44 103 GLN A N 1
ATOM 852 C CA . GLN A 1 103 ? 12.494 6.668 -24.000 1.00 82.44 103 GLN A CA 1
ATOM 853 C C . GLN A 1 103 ? 13.423 6.186 -25.125 1.00 82.44 103 GLN A C 1
ATOM 855 O O . GLN A 1 103 ? 13.364 6.758 -26.215 1.00 82.44 103 GLN A O 1
ATOM 860 N N . ASP A 1 104 ? 14.223 5.151 -24.865 1.00 58.47 104 ASP A N 1
ATOM 861 C CA . ASP A 1 104 ? 15.013 4.405 -25.856 1.00 58.47 104 ASP A CA 1
ATOM 862 C C . ASP A 1 104 ? 14.167 3.349 -26.595 1.00 58.47 104 ASP A C 1
ATOM 864 O O . ASP A 1 104 ? 14.401 3.158 -27.814 1.00 58.47 104 ASP A O 1
#

pLDDT: mean 93.16, std 10.34, range [47.38, 98.69]